Protein AF-A0A7X2MWX0-F1 (afdb_monomer)

Solvent-accessible surface area (backbone atoms only — not comparable to full-atom values): 5630 Å² total; per-residue (Å²): 134,53,86,62,60,37,45,67,69,53,49,47,52,53,32,49,32,49,31,53,46,52,48,40,28,74,76,70,70,43,83,68,92,69,73,76,59,62,66,75,58,46,54,45,51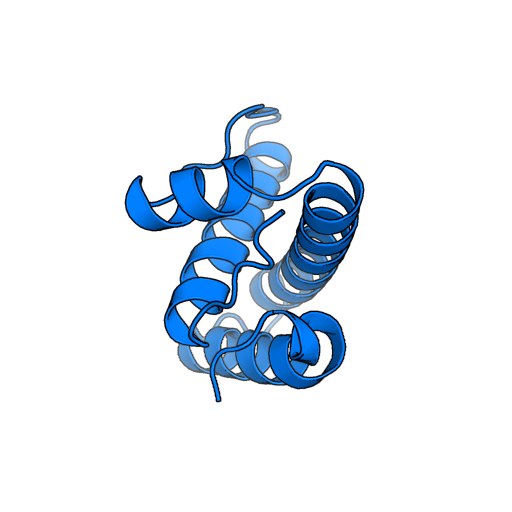,71,56,28,47,71,69,58,36,49,57,49,48,57,51,43,52,52,52,15,54,56,50,41,56,39,50,76,44,97,54,69,42,70,73,55,48,55,51,50,50,50,54,52,38,60,71,77,35,53,90,37,44,55,131

Sequence (99 aa):
MIKSRFSISEIITIVMSFVENIEKTEIYGIEDEQIDLPIAIENRINNMNNKLYKDFVDKISYIAEEVYKLKTGELNQLNMIHGEIKLLALEYLKDYLIE

Radius of gyration: 13.31 Å; Cα contacts (8 Å, |Δi|>4): 93; chains: 1; bounding box: 24×28×36 Å

Organism: NCBI:txid2652291

pLDDT: mean 89.31, std 9.4, range [55.78, 97.62]

Nearest PDB structures (foldseek):
  1orj-assembly1_A  TM=3.211E-01  e=8.069E+00  Aquifex aeolicus VF5
  6ayf-assembly1_B  TM=2.363E-01  e=9.467E+00  Homo sapiens

Foldseek 3Di:
DDQAADALVQLLQLLVLLLVQVVCCVPPVDNDPDRDHDPVSVVSLVPDDPVSNVLVVVLSNVLSVVLNVCCPDPNVDVVVSSVSSSVSCVVRVVSRHDD

Secondary structure (DSSP, 8-state):
-----B-HHHHHHHHHHHHHHHHHHHHH----SS----HHHHHHHHTS-HHHHHHHHHHHHHHHHHHHHHHHTT---HHHHHHHHHHHHHHH-GGGB--

Structure (mmCIF, N/CA/C/O backbone):
data_AF-A0A7X2MWX0-F1
#
_entry.id   AF-A0A7X2MWX0-F1
#
loop_
_atom_site.group_PDB
_atom_site.id
_atom_site.type_symbol
_atom_site.label_atom_id
_atom_site.label_alt_id
_atom_site.label_comp_id
_atom_site.label_asym_id
_atom_site.label_entity_id
_atom_site.label_seq_id
_atom_site.pdbx_PDB_ins_code
_atom_site.Cartn_x
_atom_site.Cartn_y
_atom_site.Cartn_z
_atom_site.occupancy
_atom_site.B_iso_or_equiv
_atom_site.auth_seq_id
_atom_site.auth_comp_id
_atom_site.auth_asym_id
_atom_site.auth_atom_id
_atom_site.pdbx_PDB_model_num
ATOM 1 N N . MET A 1 1 ? 9.075 8.426 -19.003 1.00 55.78 1 MET A N 1
ATOM 2 C CA . MET A 1 1 ? 8.210 8.152 -17.833 1.00 55.78 1 ME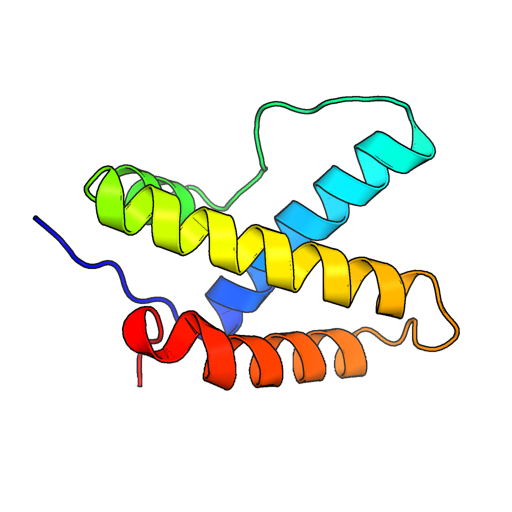T A CA 1
ATOM 3 C C . MET A 1 1 ? 8.544 6.766 -17.321 1.00 55.78 1 MET A C 1
ATOM 5 O O . MET A 1 1 ? 8.550 5.847 -18.130 1.00 55.78 1 MET A O 1
ATOM 9 N N . ILE A 1 2 ? 8.877 6.625 -16.037 1.00 67.12 2 ILE A N 1
ATOM 10 C CA . ILE A 1 2 ? 9.390 5.369 -15.475 1.00 67.12 2 ILE A CA 1
ATOM 11 C C . ILE A 1 2 ? 8.263 4.688 -14.695 1.00 67.12 2 ILE A C 1
ATOM 13 O O . ILE A 1 2 ? 7.694 5.271 -13.776 1.00 67.12 2 ILE A O 1
ATOM 17 N N . LYS A 1 3 ? 7.915 3.461 -15.094 1.00 75.94 3 LYS A N 1
ATOM 18 C CA . LYS A 1 3 ? 7.119 2.551 -14.266 1.00 75.94 3 LYS A CA 1
ATOM 19 C C . LYS A 1 3 ? 8.067 1.987 -13.207 1.00 75.94 3 LYS A C 1
ATOM 21 O O . LYS A 1 3 ? 9.008 1.281 -13.561 1.00 75.94 3 LYS A O 1
ATOM 26 N N . SER A 1 4 ? 7.857 2.324 -11.940 1.00 87.88 4 SER A N 1
ATOM 27 C CA . SER A 1 4 ? 8.639 1.760 -10.833 1.00 87.88 4 SER A CA 1
ATOM 28 C C . SER A 1 4 ? 8.057 0.399 -10.434 1.00 87.88 4 SER A C 1
ATOM 30 O O . SER A 1 4 ? 6.839 0.267 -10.327 1.00 87.88 4 SER A O 1
ATOM 32 N N . ARG A 1 5 ? 8.913 -0.612 -10.231 1.00 92.88 5 ARG A N 1
ATOM 33 C CA . ARG A 1 5 ? 8.516 -1.965 -9.791 1.00 92.88 5 ARG A CA 1
ATOM 34 C C . ARG A 1 5 ? 9.271 -2.357 -8.529 1.00 92.88 5 ARG A C 1
ATOM 36 O O . ARG A 1 5 ? 10.483 -2.200 -8.508 1.00 92.88 5 ARG A O 1
ATOM 43 N N . PHE A 1 6 ? 8.603 -2.859 -7.504 1.00 96.06 6 PHE A N 1
ATOM 44 C CA . PHE A 1 6 ? 9.134 -3.145 -6.173 1.00 96.06 6 PHE A CA 1
ATOM 45 C C . PHE A 1 6 ? 9.158 -4.650 -5.897 1.00 96.06 6 PHE A C 1
ATOM 47 O O . PHE A 1 6 ? 8.329 -5.404 -6.401 1.00 96.06 6 PHE A O 1
ATOM 54 N N . SER A 1 7 ? 10.107 -5.096 -5.088 1.00 96.75 7 SER A N 1
ATOM 55 C CA . SER A 1 7 ? 10.090 -6.437 -4.505 1.00 96.75 7 SER A CA 1
ATOM 56 C C . SER A 1 7 ? 8.932 -6.587 -3.512 1.00 96.75 7 SER A C 1
ATOM 58 O O . SER A 1 7 ? 8.448 -5.604 -2.951 1.00 96.75 7 SER A O 1
ATOM 60 N N . ILE A 1 8 ? 8.524 -7.827 -3.225 1.00 96.25 8 ILE A N 1
ATOM 61 C CA . ILE A 1 8 ? 7.510 -8.098 -2.190 1.00 96.25 8 ILE A CA 1
ATOM 62 C C . ILE A 1 8 ? 7.930 -7.531 -0.830 1.00 96.25 8 ILE A C 1
ATOM 64 O O . ILE A 1 8 ? 7.095 -6.980 -0.125 1.00 96.25 8 ILE A O 1
ATOM 68 N N . SER A 1 9 ? 9.213 -7.611 -0.470 1.00 95.81 9 SER A N 1
ATOM 69 C CA . SER A 1 9 ? 9.719 -7.019 0.772 1.00 95.81 9 SER A CA 1
ATOM 70 C C . SER A 1 9 ? 9.540 -5.504 0.817 1.00 95.81 9 SER A C 1
ATOM 72 O O . SER A 1 9 ? 9.138 -4.979 1.846 1.00 95.81 9 SER A O 1
ATOM 74 N N . GLU A 1 10 ? 9.783 -4.803 -0.294 1.00 97.25 10 GLU A N 1
ATOM 75 C CA . GLU A 1 10 ? 9.547 -3.357 -0.367 1.00 97.25 10 GLU A CA 1
ATOM 76 C C . GLU A 1 10 ? 8.051 -3.031 -0.297 1.00 97.25 10 GLU A C 1
ATOM 78 O O . GLU A 1 10 ? 7.683 -2.078 0.380 1.00 97.25 10 GLU A O 1
ATOM 83 N N . ILE A 1 11 ? 7.179 -3.828 -0.932 1.00 97.62 11 ILE A N 1
ATOM 84 C CA . ILE A 1 11 ? 5.724 -3.657 -0.793 1.00 97.62 11 ILE A CA 1
ATOM 85 C C . ILE A 1 11 ? 5.281 -3.864 0.656 1.00 97.62 11 ILE A C 1
ATOM 87 O O . ILE A 1 11 ? 4.489 -3.071 1.153 1.00 97.62 11 ILE A O 1
ATOM 91 N N . ILE A 1 12 ? 5.821 -4.869 1.352 1.00 96.38 12 ILE A N 1
ATOM 92 C CA . ILE A 1 12 ? 5.556 -5.072 2.782 1.00 96.38 12 ILE A CA 1
ATOM 93 C C . ILE A 1 12 ? 5.970 -3.835 3.579 1.00 96.38 12 ILE A C 1
ATOM 95 O O . ILE A 1 12 ? 5.165 -3.342 4.361 1.00 96.38 12 ILE A O 1
ATOM 99 N N . THR A 1 13 ? 7.170 -3.290 3.351 1.00 96.62 13 THR A N 1
ATOM 100 C CA . THR A 1 13 ? 7.601 -2.046 4.007 1.00 96.62 13 THR A CA 1
ATOM 101 C C . THR A 1 13 ? 6.625 -0.901 3.745 1.00 96.62 13 THR A C 1
ATOM 103 O O . THR A 1 13 ? 6.199 -0.250 4.689 1.00 96.62 13 THR A O 1
ATOM 106 N N . ILE A 1 14 ? 6.234 -0.681 2.486 1.00 97.19 14 ILE A N 1
ATOM 107 C CA . ILE A 1 14 ? 5.336 0.419 2.118 1.00 97.19 14 ILE A CA 1
ATOM 108 C C . ILE A 1 14 ? 3.971 0.261 2.792 1.00 97.19 14 ILE A C 1
ATOM 110 O O . ILE A 1 14 ? 3.486 1.197 3.417 1.00 97.19 14 ILE A O 1
ATOM 114 N N . VAL A 1 15 ? 3.358 -0.920 2.684 1.00 96.88 15 VAL A N 1
ATOM 115 C CA . VAL A 1 15 ? 2.034 -1.182 3.262 1.00 96.88 15 VAL A CA 1
ATOM 116 C C . VAL A 1 15 ? 2.067 -1.032 4.780 1.00 96.88 15 VAL A C 1
ATOM 118 O O . VAL A 1 15 ? 1.168 -0.416 5.341 1.00 96.88 15 VAL A O 1
ATOM 121 N N . MET A 1 16 ? 3.107 -1.533 5.450 1.00 94.88 16 MET A N 1
ATOM 122 C CA . MET A 1 16 ? 3.230 -1.396 6.902 1.00 94.88 16 MET A CA 1
ATOM 123 C C . MET A 1 16 ? 3.356 0.067 7.340 1.00 94.88 16 MET A C 1
ATOM 125 O O . MET A 1 16 ? 2.694 0.444 8.302 1.00 94.88 16 MET A O 1
ATOM 129 N N . SER A 1 17 ? 4.090 0.911 6.606 1.00 95.00 17 SER A N 1
ATOM 130 C CA . SER A 1 17 ? 4.132 2.353 6.890 1.00 95.00 17 SER A CA 1
A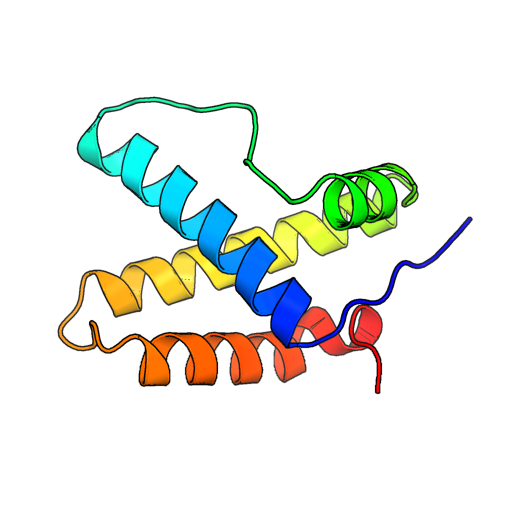TOM 131 C C . SER A 1 17 ? 2.753 3.020 6.764 1.00 95.00 17 SER A C 1
ATOM 133 O O . SER A 1 17 ? 2.420 3.901 7.554 1.00 95.00 17 SER A O 1
ATOM 135 N N . PHE A 1 18 ? 1.922 2.596 5.803 1.00 95.06 18 PHE A N 1
ATOM 136 C CA . PHE A 1 18 ? 0.538 3.079 5.683 1.00 95.06 18 PHE A CA 1
ATO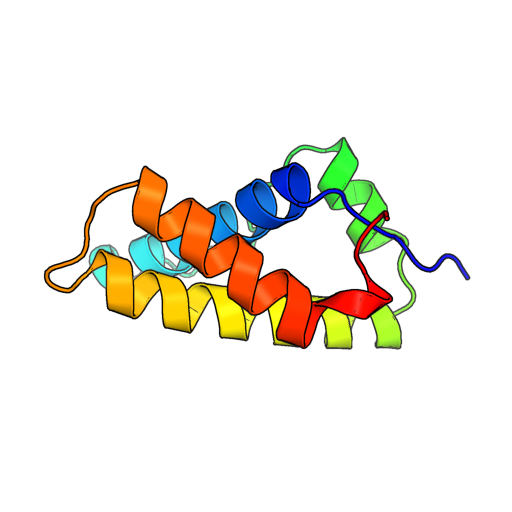M 137 C C . PHE A 1 18 ? -0.339 2.583 6.840 1.00 95.06 18 PHE A C 1
ATOM 139 O O . PHE A 1 18 ? -1.101 3.364 7.401 1.00 95.06 18 PHE A O 1
ATOM 146 N N . VAL A 1 19 ? -0.211 1.312 7.237 1.00 93.31 19 VAL A N 1
ATOM 147 C CA . VAL A 1 19 ? -0.932 0.745 8.393 1.00 93.31 19 VAL A CA 1
ATOM 148 C C . VAL A 1 19 ? -0.584 1.499 9.677 1.00 93.31 19 VAL A C 1
ATOM 150 O O . VAL A 1 19 ? -1.473 1.822 10.458 1.00 93.31 19 VAL A O 1
ATOM 153 N N . GLU A 1 20 ? 0.692 1.816 9.891 1.00 91.31 20 GLU A N 1
ATOM 154 C CA . GLU A 1 20 ? 1.140 2.609 11.039 1.00 91.31 20 GLU A CA 1
ATOM 155 C C . GLU A 1 20 ? 0.586 4.039 11.012 1.00 91.31 20 GLU A C 1
ATOM 157 O O . GLU A 1 20 ? 0.276 4.595 12.064 1.00 91.31 20 GLU A O 1
ATOM 162 N N . ASN A 1 21 ? 0.436 4.643 9.829 1.00 91.44 21 ASN A N 1
ATOM 163 C CA . ASN A 1 21 ? -0.205 5.951 9.692 1.00 91.44 21 ASN A CA 1
ATOM 164 C C . ASN A 1 21 ? -1.696 5.873 10.074 1.00 91.44 21 ASN A C 1
ATOM 166 O O . ASN A 1 21 ? -2.127 6.623 10.948 1.00 91.44 21 ASN A O 1
ATOM 170 N N . ILE A 1 22 ? -2.434 4.885 9.548 1.00 91.62 22 ILE A N 1
ATOM 171 C CA . ILE A 1 22 ? -3.834 4.623 9.933 1.00 91.62 22 ILE A CA 1
ATOM 172 C C . ILE A 1 22 ? -3.945 4.445 11.454 1.00 91.62 22 ILE A C 1
ATOM 174 O O . ILE A 1 22 ? -4.786 5.068 12.096 1.00 91.62 22 ILE A O 1
ATOM 178 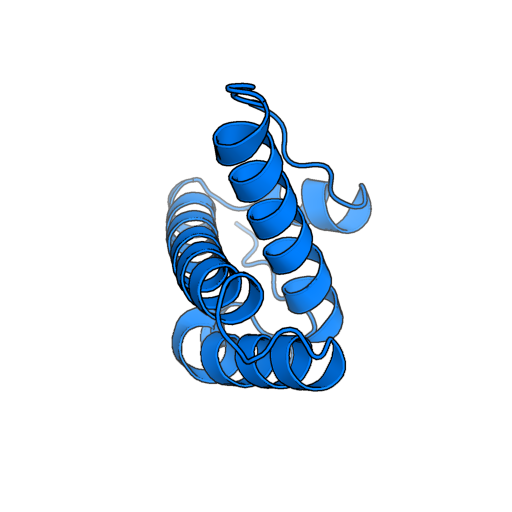N N . GLU A 1 23 ? -3.057 3.653 12.060 1.00 89.50 23 GLU A N 1
ATOM 179 C CA . GLU A 1 23 ? -3.012 3.460 13.513 1.00 89.50 23 GLU A CA 1
ATOM 180 C C . GLU A 1 23 ? -2.810 4.759 14.284 1.00 89.50 23 GLU A C 1
ATOM 182 O O . GLU A 1 23 ? -3.480 4.985 15.294 1.00 89.50 23 GLU A O 1
ATOM 187 N N . LYS A 1 24 ? -1.899 5.623 13.828 1.00 88.12 24 LYS A N 1
ATOM 188 C CA . LYS A 1 24 ? -1.666 6.917 14.472 1.00 88.12 24 LYS A CA 1
ATOM 189 C C . LYS A 1 24 ? -2.900 7.810 14.389 1.00 88.12 24 LYS A C 1
ATOM 191 O O . LYS A 1 24 ? -3.239 8.453 15.384 1.00 88.12 24 LYS A O 1
ATOM 196 N N . THR A 1 25 ? -3.568 7.837 13.239 1.00 88.19 25 THR A N 1
ATOM 197 C CA . THR A 1 25 ? -4.795 8.612 13.048 1.00 88.19 25 THR A CA 1
ATOM 198 C C . THR A 1 25 ? -5.919 8.091 13.936 1.00 88.19 25 THR A C 1
ATOM 200 O O . THR A 1 25 ? -6.511 8.875 14.673 1.00 88.19 25 THR A O 1
ATOM 203 N N . GLU A 1 26 ? -6.152 6.780 13.971 1.00 86.50 26 GLU A N 1
ATOM 204 C CA . GLU A 1 26 ? -7.220 6.176 14.778 1.00 86.50 26 GLU A CA 1
ATOM 205 C C . GLU A 1 26 ? -6.971 6.297 16.294 1.00 86.50 26 GLU A C 1
ATOM 207 O O . GLU A 1 26 ? -7.899 6.557 17.060 1.00 86.50 26 GLU A O 1
ATOM 212 N N . ILE A 1 27 ? -5.725 6.132 16.759 1.00 84.50 27 ILE A N 1
ATOM 213 C CA . ILE A 1 27 ? -5.402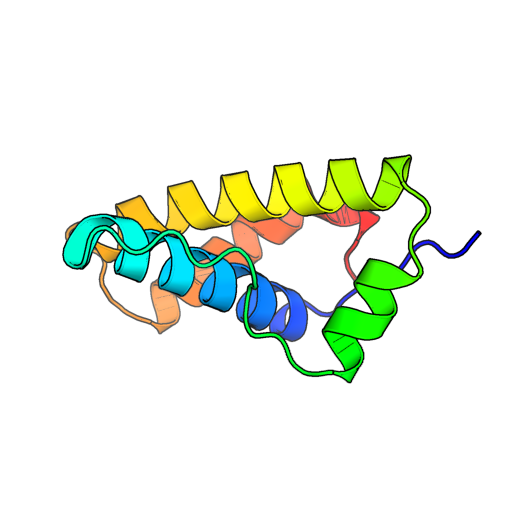 6.135 18.199 1.00 84.50 27 ILE A CA 1
ATOM 214 C C . ILE A 1 27 ? -5.219 7.556 18.743 1.00 84.50 27 ILE A C 1
ATOM 216 O O . ILE A 1 27 ? -5.655 7.853 19.858 1.00 84.50 27 ILE A O 1
ATOM 220 N N . TYR A 1 28 ? -4.535 8.425 17.996 1.00 83.56 28 TYR A N 1
ATOM 221 C CA . TYR A 1 28 ? -4.107 9.738 18.485 1.00 83.56 28 TYR A CA 1
ATOM 222 C C . TYR A 1 28 ? -4.849 10.906 17.827 1.00 83.56 28 TYR A C 1
ATOM 224 O O . TYR A 1 28 ? -4.662 12.043 18.260 1.00 83.56 28 TYR A O 1
ATOM 232 N N . GLY A 1 29 ? -5.671 10.660 16.799 1.00 80.75 29 GLY A N 1
ATOM 233 C CA . GLY A 1 29 ? -6.304 11.720 16.009 1.00 80.75 29 GLY A CA 1
ATOM 234 C C . GLY A 1 29 ? -5.295 12.556 15.218 1.00 80.75 29 GLY A C 1
ATOM 235 O O . GLY A 1 29 ? -5.564 13.718 14.922 1.00 80.75 29 GLY A O 1
ATOM 236 N N . ILE A 1 30 ? -4.107 12.005 14.945 1.00 76.75 30 ILE A N 1
ATOM 237 C CA . ILE A 1 30 ? -3.039 12.694 14.218 1.00 76.75 30 ILE A CA 1
ATOM 238 C C . ILE A 1 30 ? -3.138 12.302 12.746 1.00 76.75 30 ILE A C 1
ATOM 240 O O . ILE A 1 30 ? -2.881 11.154 12.385 1.00 76.75 30 ILE A O 1
ATOM 244 N N . GLU A 1 31 ? -3.497 13.265 11.903 1.00 69.44 31 GLU A N 1
ATOM 245 C CA . GLU A 1 31 ? -3.363 13.152 10.452 1.00 69.44 31 GLU A CA 1
ATOM 246 C C . GLU A 1 31 ? -1.916 13.501 10.090 1.00 69.44 31 GLU A C 1
ATOM 248 O O . GLU A 1 31 ? -1.527 14.669 10.070 1.00 69.44 31 GLU A O 1
ATOM 253 N N . ASP A 1 32 ? -1.086 12.478 9.886 1.00 69.19 32 ASP A N 1
ATOM 254 C CA . ASP A 1 32 ? 0.287 12.672 9.426 1.00 69.19 32 ASP A CA 1
ATOM 255 C C . ASP A 1 32 ? 0.269 12.715 7.894 1.00 69.19 32 ASP A C 1
ATOM 257 O O . ASP A 1 32 ? 0.054 11.695 7.233 1.00 69.19 32 ASP A O 1
ATOM 261 N N . GLU A 1 33 ? 0.454 13.906 7.317 1.00 67.69 33 GLU A N 1
ATOM 262 C CA . GLU A 1 33 ? 0.452 14.098 5.858 1.00 67.69 33 GLU A CA 1
ATOM 263 C C . GLU A 1 33 ? 1.637 13.391 5.172 1.00 67.69 33 GLU A C 1
ATOM 265 O O . GLU A 1 33 ? 1.628 13.210 3.952 1.00 67.69 33 GLU A O 1
ATOM 270 N N . GLN A 1 34 ? 2.659 12.984 5.937 1.00 76.00 34 GLN A N 1
ATOM 271 C CA . GLN A 1 34 ? 3.815 12.252 5.429 1.00 76.00 34 GLN A CA 1
ATOM 272 C C . GLN A 1 34 ? 3.865 10.822 5.958 1.00 76.00 34 GLN A C 1
ATOM 274 O O . GLN A 1 34 ? 3.826 10.548 7.154 1.00 76.00 34 GLN A O 1
ATOM 279 N N . ILE A 1 35 ? 4.008 9.888 5.023 1.00 85.50 35 ILE A N 1
ATOM 280 C CA . ILE A 1 35 ? 4.240 8.480 5.319 1.00 85.50 35 ILE A CA 1
ATOM 281 C C . ILE A 1 35 ? 5.746 8.261 5.347 1.00 85.50 35 ILE A C 1
ATOM 283 O O . ILE A 1 35 ? 6.426 8.499 4.349 1.00 85.50 35 ILE A O 1
ATOM 287 N N . ASP A 1 36 ? 6.257 7.801 6.488 1.00 88.00 36 ASP A N 1
ATOM 288 C CA . ASP A 1 36 ? 7.680 7.517 6.654 1.00 88.00 36 ASP A CA 1
ATOM 289 C C . ASP A 1 36 ? 8.071 6.283 5.828 1.00 88.00 36 ASP A C 1
ATOM 291 O O . ASP A 1 36 ? 7.619 5.158 6.075 1.00 88.00 36 ASP A O 1
ATOM 295 N N . LEU A 1 37 ? 8.886 6.508 4.800 1.00 93.81 37 LEU A N 1
ATOM 296 C CA . LEU A 1 37 ? 9.376 5.487 3.885 1.00 93.81 37 LEU A CA 1
ATOM 297 C C . LEU A 1 37 ? 10.893 5.616 3.731 1.00 93.81 37 LEU A C 1
ATOM 299 O O . LEU A 1 37 ? 11.430 6.723 3.699 1.00 93.81 37 LEU A O 1
ATOM 303 N N . PRO A 1 38 ? 11.613 4.500 3.516 1.00 95.19 38 PRO A N 1
ATOM 304 C CA . PRO A 1 38 ? 13.014 4.567 3.131 1.00 95.19 38 PRO A CA 1
ATOM 305 C C . PRO A 1 38 ? 13.211 5.464 1.901 1.00 95.19 38 PRO A C 1
ATOM 307 O O . PRO A 1 38 ? 12.565 5.252 0.874 1.00 95.19 38 PRO A O 1
ATOM 310 N N . ILE A 1 39 ? 14.172 6.394 1.967 1.00 93.31 39 ILE A N 1
ATOM 311 C CA . ILE A 1 39 ? 14.459 7.397 0.916 1.00 93.31 39 ILE A CA 1
ATOM 312 C C . ILE A 1 39 ? 14.545 6.772 -0.488 1.00 93.31 39 ILE A C 1
ATOM 314 O O . ILE A 1 39 ? 14.103 7.350 -1.480 1.00 93.31 39 ILE A O 1
ATOM 318 N N . ALA A 1 40 ? 15.116 5.570 -0.600 1.00 93.31 40 ALA A N 1
ATOM 319 C CA . ALA A 1 40 ? 15.220 4.862 -1.874 1.00 93.31 40 ALA A CA 1
ATOM 320 C C . ALA A 1 40 ? 13.849 4.481 -2.467 1.00 93.31 40 ALA A C 1
ATOM 322 O O . ALA A 1 40 ? 13.661 4.571 -3.680 1.00 93.31 40 ALA A O 1
ATOM 323 N N . ILE A 1 41 ? 12.897 4.068 -1.627 1.00 94.81 41 ILE A N 1
ATOM 324 C CA . ILE A 1 41 ? 11.524 3.736 -2.020 1.00 94.81 41 ILE A CA 1
ATOM 325 C C . ILE A 1 41 ? 10.757 5.018 -2.344 1.00 94.81 41 ILE A C 1
ATOM 327 O O . ILE A 1 41 ? 10.174 5.119 -3.424 1.00 94.81 41 ILE A O 1
ATOM 331 N N . GLU A 1 42 ? 10.819 6.005 -1.452 1.00 93.19 42 GLU A N 1
ATOM 332 C CA . GLU A 1 42 ? 10.124 7.285 -1.595 1.00 93.19 42 GLU A CA 1
ATOM 333 C C . GLU A 1 42 ? 10.492 7.976 -2.916 1.00 93.19 42 GLU A C 1
ATOM 335 O O . GLU A 1 42 ? 9.627 8.283 -3.737 1.00 93.19 42 GLU A O 1
ATOM 340 N N . ASN A 1 43 ? 11.791 8.095 -3.209 1.00 93.00 43 ASN A N 1
ATOM 341 C CA . ASN A 1 43 ? 12.272 8.670 -4.465 1.00 93.00 43 ASN A CA 1
ATOM 342 C C . ASN A 1 43 ? 11.718 7.938 -5.692 1.00 93.00 43 ASN A C 1
ATOM 344 O O . ASN A 1 43 ? 11.420 8.553 -6.715 1.00 93.00 43 ASN A O 1
ATOM 348 N N . ARG A 1 44 ? 11.581 6.612 -5.636 1.00 93.44 44 ARG A N 1
ATOM 349 C CA . ARG A 1 44 ? 11.063 5.826 -6.763 1.00 93.44 44 ARG A CA 1
ATOM 350 C C . ARG A 1 44 ? 9.563 6.003 -6.965 1.00 93.44 44 ARG A C 1
ATOM 352 O O . ARG A 1 44 ? 9.114 5.913 -8.109 1.00 93.44 44 ARG A O 1
ATOM 359 N N . ILE A 1 45 ? 8.812 6.239 -5.894 1.00 93.25 45 ILE A N 1
ATOM 360 C CA . ILE A 1 45 ? 7.388 6.585 -5.948 1.00 93.25 45 ILE A CA 1
ATOM 361 C C . ILE A 1 45 ? 7.228 8.005 -6.510 1.00 93.25 45 ILE A C 1
ATOM 363 O O . ILE A 1 45 ? 6.492 8.194 -7.476 1.00 93.25 45 ILE A O 1
ATOM 367 N N . ASN A 1 46 ? 7.998 8.971 -6.004 1.00 90.50 46 ASN A N 1
ATOM 368 C CA . ASN A 1 46 ? 7.948 10.377 -6.428 1.00 90.50 46 ASN A CA 1
ATOM 369 C C . ASN A 1 46 ? 8.362 10.591 -7.896 1.00 90.50 46 ASN A C 1
ATOM 371 O O . ASN A 1 46 ? 7.950 11.557 -8.531 1.00 90.50 46 ASN A O 1
ATOM 375 N N . ASN A 1 47 ? 9.147 9.671 -8.465 1.00 92.25 47 ASN A N 1
ATOM 376 C CA . ASN A 1 47 ? 9.534 9.691 -9.880 1.00 92.25 47 ASN A CA 1
ATOM 377 C C . ASN A 1 47 ? 8.491 9.068 -10.832 1.00 92.25 47 ASN A C 1
ATOM 379 O O . ASN A 1 47 ? 8.684 9.077 -12.056 1.00 92.25 47 ASN A O 1
ATOM 383 N N . MET A 1 48 ? 7.399 8.499 -10.312 1.00 93.31 48 MET A N 1
ATOM 384 C CA . MET A 1 48 ? 6.293 8.034 -11.147 1.00 93.31 48 MET A CA 1
ATOM 385 C C . MET A 1 48 ? 5.559 9.224 -11.775 1.00 93.31 48 MET A C 1
ATOM 387 O O . MET A 1 48 ? 5.513 10.321 -11.228 1.00 93.31 48 MET A O 1
ATOM 391 N N . ASN A 1 49 ? 4.925 9.014 -12.932 1.00 92.69 49 ASN A N 1
ATOM 392 C CA . ASN A 1 49 ? 3.970 10.013 -13.419 1.00 92.69 49 ASN A CA 1
ATOM 393 C C . ASN A 1 49 ? 2.706 10.015 -12.542 1.00 92.69 49 ASN A C 1
ATOM 395 O O . ASN A 1 49 ? 2.357 8.985 -11.969 1.00 92.69 49 ASN A O 1
ATOM 399 N N . ASN A 1 50 ? 1.978 11.134 -12.520 1.00 92.12 50 ASN A N 1
ATOM 400 C CA . ASN A 1 50 ? 0.811 11.326 -11.648 1.00 92.12 50 ASN A CA 1
ATOM 401 C C . ASN A 1 50 ? -0.244 10.216 -11.764 1.00 92.12 50 ASN A C 1
ATOM 403 O O . ASN A 1 50 ? -0.859 9.855 -10.767 1.00 92.12 50 ASN A O 1
ATOM 407 N N . LYS A 1 51 ? -0.453 9.657 -12.966 1.00 93.88 51 LYS A N 1
ATOM 408 C CA . LYS A 1 51 ? -1.419 8.568 -13.166 1.00 93.88 51 LYS A CA 1
ATOM 409 C C . LYS A 1 51 ? -0.953 7.284 -12.479 1.00 93.88 51 LYS A C 1
ATOM 411 O O . LYS A 1 51 ? -1.745 6.652 -11.794 1.00 93.88 51 LYS A O 1
ATOM 416 N N . LEU A 1 52 ? 0.311 6.904 -12.672 1.00 94.06 52 LEU A N 1
ATOM 417 C CA . LEU A 1 52 ? 0.893 5.710 -12.054 1.00 94.06 52 LEU A CA 1
ATOM 418 C C . LEU A 1 52 ? 1.049 5.865 -10.544 1.00 94.06 52 LEU A C 1
ATOM 420 O O . LEU A 1 52 ? 0.791 4.900 -9.836 1.00 94.06 52 LEU A O 1
ATOM 424 N N . TYR A 1 53 ? 1.447 7.055 -10.084 1.00 93.75 53 TYR A N 1
ATOM 425 C CA . TYR A 1 53 ? 1.526 7.400 -8.668 1.00 93.75 53 TYR A CA 1
ATOM 426 C C . TYR A 1 53 ? 0.163 7.225 -8.005 1.00 93.75 53 TYR A C 1
ATOM 428 O O . TYR A 1 53 ? 0.050 6.478 -7.043 1.00 93.75 53 TYR A O 1
ATOM 436 N N . LYS A 1 54 ? -0.880 7.846 -8.570 1.00 94.31 54 LYS A N 1
ATOM 437 C CA . LYS A 1 54 ? -2.231 7.763 -8.017 1.00 94.31 54 LYS A CA 1
ATOM 438 C C . LYS A 1 54 ? -2.741 6.322 -7.978 1.00 94.31 54 LYS A C 1
ATOM 440 O O . LYS A 1 54 ? -3.155 5.871 -6.924 1.00 94.31 54 LYS A O 1
ATOM 445 N N . ASP A 1 55 ? -2.648 5.588 -9.090 1.00 95.56 55 ASP A N 1
ATOM 446 C CA . ASP A 1 55 ? -3.071 4.177 -9.133 1.00 95.56 55 ASP A CA 1
ATOM 447 C C . ASP A 1 55 ? -2.301 3.311 -8.122 1.00 95.56 55 ASP A C 1
ATOM 449 O O . ASP A 1 55 ? -2.886 2.446 -7.476 1.00 95.56 55 ASP A O 1
ATOM 453 N N . PHE A 1 56 ? -1.000 3.561 -7.948 1.00 95.88 56 PHE A N 1
ATOM 454 C CA . PHE A 1 56 ? -0.179 2.846 -6.975 1.00 95.88 56 PHE A CA 1
ATOM 455 C C . PHE A 1 56 ? -0.601 3.153 -5.536 1.00 95.88 56 PHE A C 1
ATOM 457 O O . PHE A 1 56 ? -0.820 2.225 -4.763 1.00 95.88 56 PHE A O 1
ATOM 464 N N . VAL A 1 57 ? -0.736 4.434 -5.186 1.00 94.94 57 VAL A N 1
ATOM 465 C CA . VAL A 1 57 ? -1.128 4.864 -3.839 1.00 94.94 57 VAL A CA 1
ATOM 466 C C . VAL A 1 57 ? -2.539 4.389 -3.506 1.00 94.94 57 VAL A C 1
ATOM 468 O O . VAL A 1 57 ? -2.716 3.810 -2.444 1.00 94.94 57 VAL A O 1
ATOM 471 N N . ASP A 1 58 ? -3.508 4.515 -4.420 1.00 96.31 58 ASP A N 1
ATOM 472 C CA . ASP A 1 58 ? -4.884 4.043 -4.204 1.00 96.31 58 ASP A CA 1
ATOM 473 C C . ASP A 1 58 ? -4.910 2.535 -3.869 1.00 96.31 58 ASP A C 1
ATOM 475 O O . ASP A 1 58 ? -5.609 2.097 -2.953 1.00 96.31 58 ASP A O 1
ATOM 479 N N . LYS A 1 59 ? -4.095 1.729 -4.565 1.00 97.62 59 LYS A N 1
ATOM 480 C CA . LYS A 1 59 ? -3.966 0.285 -4.305 1.00 97.62 59 LYS A CA 1
ATOM 481 C C . LYS A 1 59 ? -3.248 -0.022 -2.993 1.00 97.62 59 LYS A C 1
ATOM 483 O O . LYS A 1 59 ? -3.656 -0.937 -2.287 1.00 97.62 59 LYS A O 1
ATOM 488 N N . ILE A 1 60 ? -2.184 0.711 -2.666 1.00 97.44 60 ILE A N 1
ATOM 489 C CA . ILE A 1 60 ? -1.467 0.553 -1.395 1.00 97.44 60 ILE A CA 1
ATOM 490 C C . ILE A 1 60 ? -2.378 0.901 -0.218 1.00 97.44 60 ILE A C 1
ATOM 492 O O . ILE A 1 60 ? -2.439 0.120 0.728 1.00 97.44 60 ILE A O 1
ATOM 496 N N . SER A 1 61 ? -3.115 2.011 -0.297 1.00 96.06 61 SER A N 1
ATOM 497 C CA . SER A 1 61 ? -4.073 2.424 0.731 1.00 96.06 61 SER A CA 1
ATOM 498 C C . SER A 1 61 ? -5.137 1.357 0.960 1.00 96.06 61 SER A C 1
ATOM 500 O O . SER A 1 61 ? -5.367 0.968 2.100 1.00 96.06 61 SER A O 1
ATOM 502 N N . TYR A 1 62 ? -5.711 0.807 -0.116 1.00 97.19 62 TYR A N 1
ATOM 503 C CA . TYR A 1 62 ? -6.668 -0.295 -0.012 1.00 97.19 62 TYR A CA 1
ATOM 504 C C . TYR A 1 62 ? -6.081 -1.506 0.731 1.00 97.19 62 TY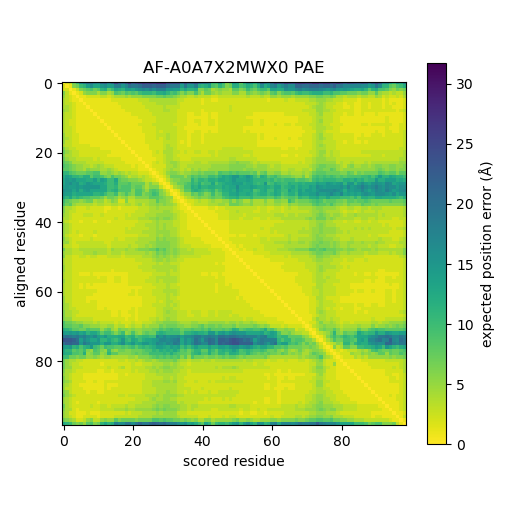R A C 1
ATOM 506 O O . TYR A 1 62 ? -6.683 -2.007 1.678 1.00 97.19 62 TYR A O 1
ATOM 514 N N . ILE A 1 63 ? -4.881 -1.956 0.349 1.00 97.25 63 ILE A N 1
ATOM 515 C CA . ILE A 1 63 ? -4.224 -3.092 1.014 1.00 97.25 63 ILE A CA 1
ATOM 516 C C . ILE A 1 63 ? -3.945 -2.772 2.489 1.00 97.25 63 ILE A C 1
ATOM 518 O O . ILE A 1 63 ? -4.143 -3.631 3.345 1.00 97.25 63 ILE A O 1
ATOM 522 N N . ALA A 1 64 ? -3.501 -1.554 2.802 1.00 95.81 64 ALA A N 1
ATOM 523 C CA . ALA A 1 64 ? -3.221 -1.135 4.170 1.00 95.81 64 ALA A CA 1
ATOM 524 C C . ALA A 1 64 ? -4.478 -1.141 5.051 1.00 95.81 64 ALA A C 1
ATOM 526 O O . ALA A 1 64 ? -4.418 -1.629 6.176 1.00 95.81 64 ALA A O 1
ATOM 527 N N . GLU A 1 65 ? -5.623 -0.680 4.546 1.00 94.12 65 GLU A N 1
ATOM 528 C CA . GLU A 1 65 ? -6.897 -0.744 5.271 1.00 94.12 65 GLU A CA 1
ATOM 529 C C . GLU A 1 65 ? -7.320 -2.189 5.575 1.00 94.12 65 GLU A C 1
ATOM 531 O O . GLU A 1 65 ? -7.721 -2.494 6.701 1.00 94.12 65 GLU A O 1
ATOM 536 N N . GLU A 1 66 ? -7.205 -3.098 4.603 1.00 94.00 66 GLU A N 1
ATOM 537 C CA . GLU A 1 66 ? -7.533 -4.516 4.806 1.00 94.00 66 GLU A CA 1
ATOM 538 C C . GLU A 1 66 ? -6.594 -5.165 5.834 1.00 94.00 66 GLU A C 1
ATOM 540 O O . GLU A 1 66 ? -7.037 -5.859 6.753 1.00 94.00 66 GLU A O 1
ATOM 545 N N . VAL A 1 67 ? -5.295 -4.874 5.746 1.00 93.50 67 VAL A N 1
ATOM 546 C CA . VAL A 1 67 ? -4.293 -5.365 6.700 1.00 93.50 67 VAL A CA 1
ATOM 547 C C . VAL A 1 67 ? -4.524 -4.798 8.100 1.00 93.50 67 VAL A C 1
ATOM 549 O O . VAL A 1 67 ? -4.406 -5.531 9.083 1.00 93.50 67 VAL A O 1
ATOM 552 N N . TYR A 1 68 ? -4.890 -3.522 8.217 1.00 92.31 68 TYR A N 1
ATOM 553 C CA . TYR A 1 68 ? -5.197 -2.888 9.497 1.00 92.31 68 TYR A CA 1
ATOM 554 C C . TYR A 1 68 ? -6.395 -3.553 10.195 1.00 92.31 68 TYR A C 1
ATOM 556 O O . TYR A 1 68 ? -6.328 -3.859 11.390 1.00 92.31 68 TYR A O 1
ATOM 564 N N . LYS A 1 69 ? -7.463 -3.876 9.451 1.00 90.06 69 LYS A N 1
ATOM 565 C CA . LYS A 1 69 ? -8.620 -4.629 9.978 1.00 90.06 69 LYS A CA 1
ATOM 566 C C . LYS A 1 69 ? -8.217 -6.009 10.504 1.00 90.06 69 LYS A C 1
ATOM 568 O O . LYS A 1 69 ? -8.719 -6.453 11.533 1.00 90.06 69 LYS A O 1
ATOM 573 N N . LEU A 1 70 ? -7.288 -6.687 9.829 1.00 87.44 70 LEU A N 1
ATOM 574 C CA . LEU A 1 70 ? -6.782 -7.990 10.271 1.00 87.44 70 LEU A CA 1
ATOM 575 C C . LEU A 1 70 ? -5.891 -7.879 11.512 1.00 87.44 70 LEU A C 1
ATOM 577 O O . LEU A 1 70 ? -6.009 -8.697 12.424 1.00 87.44 70 LEU A O 1
ATOM 581 N N . LYS A 1 71 ? -5.033 -6.853 11.564 1.00 84.19 71 LYS A N 1
ATOM 582 C CA . LYS A 1 71 ? -4.135 -6.576 12.694 1.00 84.19 71 LYS A CA 1
ATOM 583 C C . LYS A 1 71 ? -4.899 -6.229 13.975 1.00 84.19 71 LYS A C 1
ATOM 585 O O . LYS A 1 71 ? -4.481 -6.635 15.056 1.00 84.19 71 LYS A O 1
ATOM 590 N N . THR A 1 72 ? -6.008 -5.497 13.854 1.00 81.19 72 THR A N 1
ATOM 591 C CA . THR A 1 72 ? -6.885 -5.129 14.982 1.00 81.19 72 THR A CA 1
ATOM 592 C C . THR A 1 72 ? -7.854 -6.244 15.392 1.00 81.19 72 THR A C 1
ATOM 594 O O . THR A 1 72 ? -8.364 -6.224 16.513 1.00 81.19 72 THR A O 1
ATOM 597 N N . GLY A 1 73 ? -8.090 -7.228 14.519 1.00 74.81 73 GLY A N 1
ATOM 598 C CA . GLY A 1 73 ? -8.835 -8.449 14.825 1.00 74.81 73 GLY A CA 1
ATOM 599 C C . GLY A 1 73 ? -8.007 -9.517 15.555 1.00 74.81 73 GLY A C 1
ATOM 600 O O . GLY A 1 73 ? -6.930 -9.271 16.092 1.00 74.81 73 GLY A O 1
ATOM 601 N N . GLU A 1 74 ? -8.496 -10.759 15.556 1.00 63.91 74 GLU A N 1
ATOM 602 C CA . GLU A 1 74 ? -7.864 -11.892 16.262 1.00 63.91 74 GLU A CA 1
ATOM 603 C C . GLU A 1 74 ? -6.535 -12.378 15.628 1.00 63.91 74 GLU A C 1
ATOM 605 O O . GLU A 1 74 ? -5.875 -13.266 16.168 1.00 63.91 74 GLU A O 1
ATOM 610 N N . LEU A 1 75 ? -6.117 -11.803 14.491 1.00 62.12 75 LEU A N 1
ATOM 611 C CA . LEU A 1 75 ? -5.016 -12.271 13.632 1.00 62.12 75 LEU A CA 1
ATOM 612 C C . LEU A 1 75 ? -3.731 -11.428 13.750 1.00 62.12 75 LEU A C 1
ATOM 614 O O . LEU A 1 75 ? -2.976 -11.286 12.788 1.00 62.12 75 LEU A O 1
ATOM 618 N N . ASN A 1 76 ? -3.422 -10.909 14.941 1.00 67.19 76 ASN A N 1
ATOM 619 C CA . ASN A 1 76 ? -2.227 -10.092 15.201 1.00 67.19 76 ASN A CA 1
ATOM 620 C C . ASN A 1 76 ? -0.902 -10.901 15.247 1.00 67.19 76 ASN A C 1
ATOM 622 O O . ASN A 1 76 ? -0.104 -10.786 16.178 1.00 67.19 76 ASN A O 1
ATOM 626 N N . GLN A 1 77 ? -0.659 -11.771 14.263 1.00 76.69 77 GLN A N 1
ATOM 627 C CA . GLN A 1 77 ? 0.613 -12.476 14.086 1.00 76.69 77 GLN A CA 1
ATOM 628 C C . GLN A 1 77 ? 1.362 -11.896 12.883 1.00 76.69 77 GLN A C 1
ATOM 630 O O . GLN A 1 77 ? 0.924 -12.033 11.744 1.00 76.69 77 GLN A O 1
ATOM 635 N N . LEU A 1 78 ? 2.537 -11.301 13.117 1.00 74.88 78 LEU A N 1
ATOM 636 C CA . LEU A 1 78 ? 3.317 -10.590 12.090 1.00 74.88 78 LEU A CA 1
ATOM 637 C C . LEU A 1 78 ? 3.593 -11.429 10.828 1.00 74.88 78 LEU A C 1
ATOM 639 O O . LEU A 1 78 ? 3.485 -10.937 9.708 1.00 74.88 78 LEU A O 1
ATOM 643 N N . ASN A 1 79 ? 3.898 -12.719 10.998 1.00 76.31 79 ASN A N 1
ATOM 644 C CA . ASN A 1 79 ? 4.126 -13.628 9.871 1.00 76.31 79 ASN A CA 1
ATOM 645 C C . ASN A 1 79 ? 2.862 -13.845 9.024 1.00 76.31 79 ASN A C 1
ATOM 647 O O . ASN A 1 79 ? 2.972 -14.018 7.811 1.00 76.31 79 ASN A O 1
ATOM 651 N N . MET A 1 80 ? 1.677 -13.826 9.643 1.00 85.06 80 MET A N 1
ATOM 652 C CA . MET A 1 80 ? 0.406 -13.898 8.920 1.00 85.06 80 MET A CA 1
ATOM 653 C C . MET A 1 80 ? 0.145 -12.594 8.166 1.00 85.06 80 MET A C 1
ATOM 655 O O . MET A 1 80 ? -0.185 -12.648 6.987 1.00 85.06 80 MET A O 1
ATOM 659 N N . ILE A 1 81 ? 0.408 -11.440 8.790 1.00 90.94 81 ILE A N 1
ATOM 660 C CA . ILE A 1 81 ? 0.272 -10.121 8.152 1.00 90.94 81 ILE A CA 1
ATOM 661 C C . ILE A 1 81 ? 1.153 -10.013 6.902 1.00 90.94 81 ILE A C 1
ATOM 663 O O . ILE A 1 81 ? 0.675 -9.639 5.836 1.00 90.94 81 ILE A O 1
ATOM 667 N N . HIS A 1 82 ? 2.429 -10.401 6.984 1.00 92.75 82 HIS A N 1
ATOM 668 C CA . HIS A 1 82 ? 3.312 -10.395 5.812 1.00 92.75 82 HIS A CA 1
ATOM 669 C C . HIS A 1 82 ? 2.827 -11.343 4.705 1.00 92.75 82 HIS A C 1
ATOM 671 O O . HIS A 1 82 ? 2.956 -11.030 3.519 1.00 92.75 82 HIS A O 1
ATOM 677 N N . GLY A 1 83 ? 2.285 -12.506 5.084 1.00 92.31 83 GLY A N 1
ATOM 678 C CA . GLY A 1 83 ? 1.675 -13.448 4.150 1.00 92.31 83 GLY A CA 1
ATOM 679 C C . GLY A 1 83 ? 0.478 -12.840 3.423 1.00 92.31 83 GLY A C 1
ATOM 680 O O . GLY A 1 83 ? 0.402 -12.934 2.200 1.00 92.31 83 GLY A O 1
ATOM 681 N N . GLU A 1 84 ? -0.395 -12.157 4.157 1.00 93.25 84 GLU A N 1
ATOM 682 C CA . GLU A 1 84 ? -1.572 -11.497 3.601 1.00 93.25 84 GLU A CA 1
ATOM 683 C C . GLU A 1 84 ? -1.195 -10.352 2.660 1.00 93.25 84 GLU A C 1
ATOM 685 O O . GLU A 1 84 ? -1.655 -10.309 1.520 1.00 93.25 84 GLU A O 1
ATOM 690 N N . ILE A 1 85 ? -0.269 -9.480 3.080 1.00 95.75 85 ILE A N 1
ATOM 691 C CA . ILE A 1 85 ? 0.245 -8.403 2.224 1.00 95.75 85 ILE A CA 1
ATOM 692 C C . ILE A 1 85 ? 0.785 -8.982 0.918 1.00 95.75 85 ILE A C 1
ATOM 694 O O . ILE A 1 85 ? 0.528 -8.442 -0.155 1.00 95.75 85 ILE A O 1
ATOM 698 N N . LYS A 1 86 ? 1.519 -10.098 0.982 1.00 95.94 86 LYS A N 1
ATOM 699 C CA . LYS A 1 86 ? 2.037 -10.762 -0.215 1.00 95.94 86 LYS A CA 1
ATOM 700 C C . LYS A 1 86 ? 0.911 -11.247 -1.132 1.00 95.94 86 LYS A C 1
ATOM 702 O O . LYS A 1 86 ? 1.032 -11.069 -2.343 1.00 95.94 86 LYS A O 1
ATOM 707 N N . LEU A 1 87 ? -0.142 -11.867 -0.596 1.00 95.44 87 LEU A N 1
ATOM 708 C CA . LEU A 1 87 ? -1.278 -12.345 -1.393 1.00 95.44 87 LEU A CA 1
ATOM 709 C C . LEU A 1 87 ? -1.994 -11.179 -2.084 1.00 95.44 87 LEU A C 1
ATOM 711 O O . LEU A 1 87 ? -2.131 -11.190 -3.308 1.00 95.44 87 LEU A O 1
ATOM 715 N N . LEU A 1 88 ? -2.331 -10.134 -1.329 1.00 96.50 88 LEU A N 1
ATOM 716 C CA . LEU A 1 88 ? -2.984 -8.934 -1.851 1.00 96.50 88 LEU A CA 1
ATOM 717 C C . LEU A 1 88 ? -2.098 -8.191 -2.863 1.00 96.50 88 LEU A C 1
ATOM 719 O O . LEU A 1 88 ? -2.574 -7.732 -3.899 1.00 96.50 88 LEU A O 1
ATOM 723 N N . ALA A 1 89 ? -0.786 -8.118 -2.635 1.00 96.31 89 ALA A N 1
ATOM 724 C CA . ALA A 1 89 ? 0.140 -7.513 -3.588 1.00 96.31 89 ALA A CA 1
ATOM 725 C C . ALA A 1 89 ? 0.183 -8.278 -4.921 1.00 96.31 89 ALA A C 1
ATOM 727 O O . ALA A 1 89 ? 0.242 -7.664 -5.987 1.00 96.31 89 ALA A O 1
ATOM 728 N N . LEU A 1 90 ? 0.136 -9.612 -4.889 1.00 95.19 90 LEU A N 1
ATOM 729 C CA . LEU A 1 90 ? 0.096 -10.423 -6.109 1.00 95.19 90 LEU A CA 1
ATOM 730 C C . LEU A 1 90 ? -1.215 -10.241 -6.887 1.00 95.19 90 LEU A C 1
ATOM 732 O O . LEU A 1 90 ? -1.197 -10.315 -8.118 1.00 95.19 90 LEU A O 1
ATOM 736 N N . GLU A 1 91 ? -2.321 -9.980 -6.191 1.00 96.25 91 GLU A N 1
ATOM 737 C CA . GLU A 1 91 ? -3.634 -9.730 -6.789 1.00 96.25 91 GLU A CA 1
ATOM 738 C C . GLU A 1 91 ? -3.753 -8.310 -7.366 1.00 96.25 91 GLU A C 1
ATOM 740 O O . GLU A 1 91 ? -4.064 -8.140 -8.546 1.00 96.25 91 GLU A O 1
ATOM 745 N N . TYR A 1 92 ? -3.441 -7.286 -6.568 1.00 96.12 92 TYR A N 1
ATOM 746 C CA . TYR A 1 92 ? -3.731 -5.887 -6.898 1.00 96.12 92 TYR A CA 1
ATOM 747 C C . TYR A 1 92 ? -2.532 -5.118 -7.469 1.00 96.12 92 TYR A C 1
ATOM 749 O O . TYR A 1 92 ? -2.707 -4.174 -8.245 1.00 96.12 92 TYR A O 1
ATOM 757 N N . LEU A 1 93 ? -1.303 -5.517 -7.129 1.00 95.38 93 LEU A N 1
ATOM 758 C CA . LEU A 1 93 ? -0.072 -4.790 -7.463 1.00 95.38 93 LEU A CA 1
ATOM 759 C C . LEU A 1 93 ? 0.816 -5.511 -8.481 1.00 95.38 93 LEU A C 1
ATOM 761 O O . LEU A 1 93 ? 1.958 -5.103 -8.671 1.00 95.38 93 LEU A O 1
ATOM 765 N N . LYS A 1 94 ? 0.314 -6.523 -9.198 1.00 92.75 94 LYS A N 1
ATOM 766 C CA . LYS A 1 94 ? 1.100 -7.314 -10.169 1.00 92.75 94 LYS A CA 1
ATOM 767 C C . LYS A 1 94 ? 1.937 -6.464 -11.137 1.00 92.75 94 LYS A C 1
ATOM 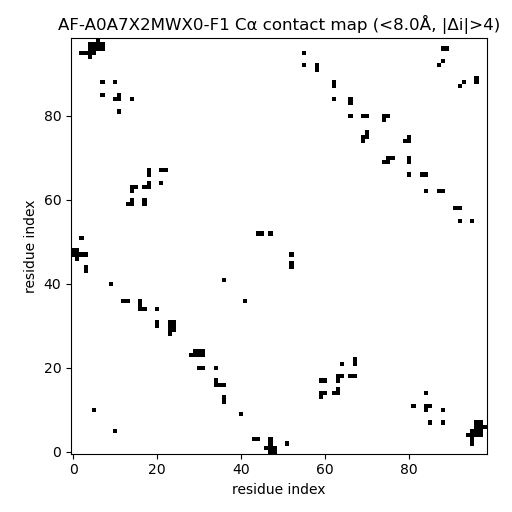769 O O . LYS A 1 94 ? 3.096 -6.770 -11.416 1.00 92.75 94 LYS A O 1
ATOM 774 N N . ASP A 1 95 ? 1.372 -5.358 -11.612 1.00 92.69 95 ASP A N 1
ATOM 775 C CA . ASP A 1 95 ? 2.051 -4.412 -12.498 1.00 92.69 95 ASP A CA 1
ATOM 776 C C . ASP A 1 95 ? 3.258 -3.705 -11.865 1.00 92.69 95 ASP A C 1
ATOM 778 O O . ASP A 1 95 ? 4.197 -3.322 -12.569 1.00 92.69 95 ASP A O 1
ATOM 782 N N . TYR A 1 96 ? 3.241 -3.559 -10.548 1.00 94.38 96 TYR A N 1
ATOM 783 C CA . TYR A 1 96 ? 4.230 -2.873 -9.731 1.00 94.38 96 TYR A CA 1
ATOM 784 C C . TYR A 1 96 ? 5.197 -3.832 -9.038 1.00 94.38 96 TYR A C 1
ATOM 786 O O . TYR A 1 96 ? 6.049 -3.360 -8.298 1.00 94.38 96 TYR A O 1
ATOM 794 N N . LEU A 1 97 ? 5.115 -5.144 -9.274 1.00 94.19 97 LEU A N 1
ATOM 795 C CA . LEU A 1 97 ? 6.023 -6.125 -8.675 1.00 94.19 97 LEU A CA 1
ATOM 796 C C . LEU A 1 97 ? 7.212 -6.444 -9.579 1.00 94.19 97 LEU A C 1
ATOM 798 O O . LEU A 1 97 ? 7.045 -6.557 -10.791 1.00 94.19 97 LEU A O 1
ATOM 802 N N . ILE A 1 98 ? 8.401 -6.595 -8.995 1.00 91.31 98 ILE A N 1
ATOM 803 C CA . ILE A 1 98 ? 9.543 -7.261 -9.637 1.00 91.31 98 ILE A CA 1
ATOM 804 C C . ILE A 1 98 ? 9.279 -8.770 -9.576 1.00 91.31 98 ILE A C 1
ATOM 806 O O . ILE A 1 98 ? 8.910 -9.277 -8.517 1.00 91.31 98 ILE A O 1
ATOM 810 N N . GLU A 1 99 ? 9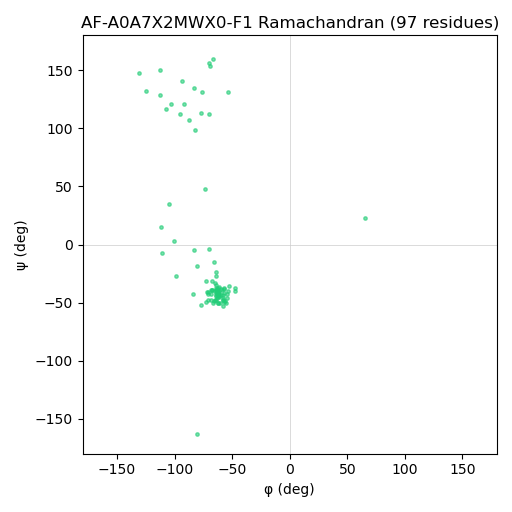.429 -9.448 -10.715 1.00 69.94 99 GLU A N 1
ATOM 811 C CA . GLU A 1 99 ? 9.346 -10.914 -10.821 1.00 69.94 99 GLU A CA 1
ATOM 812 C C . GLU A 1 99 ? 10.576 -11.604 -10.224 1.00 69.94 99 GLU A C 1
ATOM 814 O O . GLU A 1 99 ? 11.698 -11.081 -10.425 1.00 69.94 99 GLU A O 1
#

Mean predicted aligned error: 4.45 Å